Protein AF-A0A382Q6P0-F1 (afdb_monomer)

Sequence (75 aa):
MSEAKQYETFEIYHLSPVIGTEVLGIDLSKVDRATAAWLNDLLVERKVLFFRDQEIAEEEHIAFAARFGGLEVHP

pLDDT: mean 91.36, std 11.31, range [42.81, 98.75]

InterPro domains:
  IPR003819 TauD/TfdA-like domain [PF02668] (12-75)
  IPR042098 Glutarate 2-hydroxylase superfamily [G3DSA:3.60.130.10] (1-75)
  IPR051323 Alpha-ketoglutarate-dependent sulfate ester dioxygenase-like [PTHR30468] (8-75)

Nearest PDB structures (foldseek):
  7qtg-assembly1_A  TM=9.045E-01  e=3.442E-05  Streptomyces sp. Tu6071
  7qte-assembly1_B  TM=9.114E-01  e=4.215E-05  Streptomyces sp. Tu6071
  7qtd-assembly1_D  TM=9.101E-01  e=5.521E-05  Streptomyces sp. Tu6071
  7qtd-assembly1_B  TM=8.855E-01  e=6.760E-05  Streptomyces sp. Tu6071
  7qtf-assembly1_B  TM=8.942E-01  e=9.473E-05  Streptomyces sp. Tu6071

Solvent-accessible surface area (backbone atoms only — not comparable to full-atom values): 4807 Å² total; per-residue (Å²): 131,82,79,79,61,76,62,78,75,43,49,77,45,71,76,44,97,74,42,34,31,38,47,41,88,70,58,69,83,69,65,49,73,71,45,45,52,54,51,48,56,49,33,69,66,23,73,40,73,42,74,71,94,76,90,69,54,71,69,39,52,50,58,48,56,49,70,81,45,84,83,79,83,84,132

Radius of gyration: 13.11 Å; Cα contacts (8 Å, |Δi|>4): 77; chains: 1; bounding box: 23×47×30 Å

Organism: NCBI:txid408172

Mean predicted aligned error: 4.49 Å

Structure (mmCIF, N/CA/C/O backbone):
data_AF-A0A382Q6P0-F1
#
_entry.id   AF-A0A382Q6P0-F1
#
loop_
_atom_site.group_PDB
_atom_site.id
_atom_site.type_symbol
_atom_site.label_atom_id
_atom_site.label_alt_id
_atom_site.label_comp_id
_atom_site.label_asym_id
_atom_site.label_entity_id
_atom_site.label_seq_id
_atom_site.pdbx_PDB_ins_code
_atom_site.Cartn_x
_atom_site.Cartn_y
_atom_site.Cartn_z
_atom_site.occupancy
_atom_site.B_iso_or_equiv
_atom_site.auth_seq_id
_atom_site.auth_comp_id
_atom_site.auth_asym_id
_atom_site.auth_atom_id
_atom_site.pdbx_PDB_model_num
ATOM 1 N N . MET A 1 1 ? -1.916 -25.443 14.272 1.00 42.81 1 MET A N 1
ATOM 2 C CA . MET A 1 1 ? -2.866 -25.027 13.222 1.00 42.81 1 MET A CA 1
ATOM 3 C C . MET A 1 1 ? -2.364 -23.685 12.730 1.00 42.81 1 MET A C 1
ATOM 5 O O . MET A 1 1 ? -2.206 -22.809 13.565 1.00 42.81 1 MET A O 1
ATOM 9 N N . SER A 1 2 ? -1.947 -23.573 11.468 1.00 54.34 2 SER A N 1
ATOM 10 C CA . SER A 1 2 ? -1.503 -22.284 10.921 1.00 54.34 2 SER A CA 1
ATOM 11 C C . SER A 1 2 ? -2.723 -21.377 10.830 1.00 54.34 2 SER A C 1
ATOM 13 O O . SER A 1 2 ? -3.715 -21.793 10.236 1.00 54.34 2 SER A O 1
ATOM 15 N N . GLU A 1 3 ? -2.672 -20.181 11.413 1.00 59.53 3 GLU A N 1
ATOM 16 C CA . GLU A 1 3 ? -3.613 -19.126 11.035 1.00 59.53 3 GLU A CA 1
ATOM 17 C C . GLU A 1 3 ? -3.465 -18.891 9.526 1.00 59.53 3 GLU A C 1
ATOM 19 O O . GLU A 1 3 ? -2.345 -18.873 9.001 1.00 59.53 3 GLU A O 1
ATOM 24 N N . ALA A 1 4 ? -4.591 -18.820 8.814 1.00 70.44 4 ALA A N 1
ATOM 25 C CA . ALA A 1 4 ? -4.588 -18.439 7.410 1.00 70.44 4 ALA A CA 1
ATOM 26 C C . ALA A 1 4 ? -4.148 -16.978 7.330 1.00 70.44 4 ALA A C 1
ATOM 28 O O . ALA A 1 4 ? -4.650 -16.134 8.076 1.00 70.44 4 ALA A O 1
ATOM 29 N N . LYS A 1 5 ? -3.183 -16.678 6.466 1.00 81.44 5 LYS A N 1
ATOM 30 C CA . LYS A 1 5 ? -2.676 -15.315 6.355 1.00 81.44 5 LYS A CA 1
ATOM 31 C C . LYS A 1 5 ? -3.695 -14.495 5.581 1.0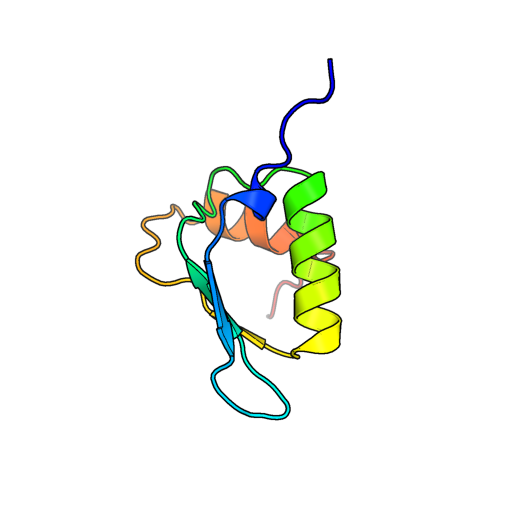0 81.44 5 LYS A C 1
ATOM 33 O O . LYS A 1 5 ? -4.058 -14.864 4.469 1.00 81.44 5 LYS A O 1
ATOM 38 N N . GLN A 1 6 ? -4.134 -13.381 6.156 1.00 85.94 6 GLN A N 1
ATOM 39 C CA . GLN A 1 6 ? -5.199 -12.546 5.593 1.00 85.94 6 GLN A CA 1
ATOM 40 C C . GLN A 1 6 ? -4.942 -12.156 4.125 1.00 85.94 6 GLN A C 1
ATOM 42 O O . GLN A 1 6 ? -5.868 -12.122 3.324 1.00 85.94 6 GLN A O 1
ATOM 47 N N . TYR A 1 7 ? -3.683 -11.930 3.746 1.00 88.81 7 TYR A N 1
ATOM 48 C CA . TYR A 1 7 ? -3.326 -11.541 2.382 1.00 88.81 7 TYR A CA 1
ATOM 49 C C . TYR A 1 7 ? -3.482 -12.636 1.319 1.00 88.81 7 TYR A C 1
ATOM 51 O O . TYR A 1 7 ? -3.476 -12.325 0.133 1.00 88.81 7 TYR A O 1
ATOM 59 N N . GLU A 1 8 ? -3.639 -13.906 1.703 1.00 91.62 8 GLU A N 1
ATOM 60 C CA . GLU A 1 8 ? -3.867 -15.003 0.749 1.00 91.62 8 GLU A CA 1
ATOM 61 C C . GLU A 1 8 ? -5.269 -14.946 0.126 1.00 91.62 8 GLU A C 1
ATOM 63 O O . GLU A 1 8 ? -5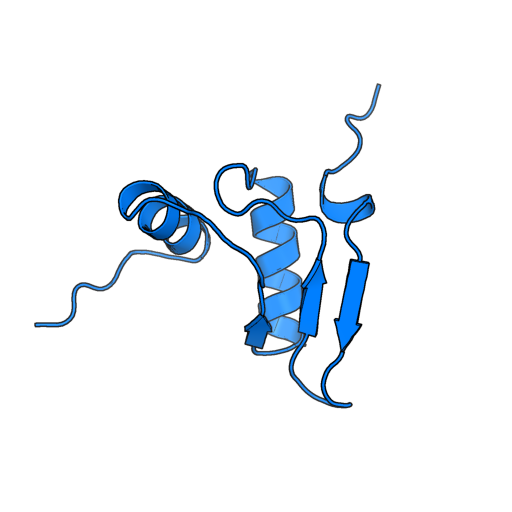.504 -15.563 -0.911 1.00 91.62 8 GLU A O 1
ATOM 68 N N . THR A 1 9 ? -6.196 -14.196 0.733 1.00 94.06 9 THR A N 1
ATOM 69 C CA . THR A 1 9 ? -7.555 -14.001 0.210 1.00 94.06 9 THR A CA 1
ATOM 70 C C . THR A 1 9 ? -7.712 -12.728 -0.616 1.00 94.06 9 THR A C 1
ATOM 72 O O . THR A 1 9 ? -8.802 -12.477 -1.121 1.00 94.06 9 THR A O 1
ATOM 75 N N . PHE A 1 10 ? -6.677 -11.890 -0.714 1.00 96.38 10 PHE A N 1
ATOM 76 C CA . PHE A 1 10 ? -6.756 -10.640 -1.464 1.00 96.38 10 PHE A CA 1
ATOM 77 C C . PHE A 1 10 ? -6.598 -10.875 -2.962 1.00 96.38 10 PHE A C 1
ATOM 79 O O . PHE A 1 10 ? -5.806 -11.707 -3.404 1.00 96.38 10 PHE A O 1
ATOM 86 N N . GLU A 1 11 ? -7.313 -10.077 -3.747 1.00 97.75 11 GLU A N 1
ATOM 87 C CA . GLU A 1 11 ? -7.123 -10.021 -5.192 1.00 97.75 11 GLU A CA 1
ATOM 88 C C . GLU A 1 11 ? -6.151 -8.894 -5.545 1.00 97.75 11 GLU A C 1
ATOM 90 O O . GLU A 1 11 ? -6.179 -7.820 -4.940 1.00 97.75 11 GLU A O 1
ATOM 95 N N . ILE A 1 12 ? -5.297 -9.128 -6.544 1.00 97.50 12 ILE A N 1
ATOM 96 C CA . ILE A 1 12 ? -4.324 -8.143 -7.021 1.00 97.50 12 ILE A CA 1
ATOM 97 C C . ILE A 1 12 ? -4.474 -7.903 -8.522 1.00 97.50 12 ILE A C 1
ATOM 99 O O . ILE A 1 12 ? -4.563 -8.846 -9.309 1.00 97.50 12 ILE A O 1
ATOM 103 N N . TYR A 1 13 ? -4.437 -6.634 -8.928 1.00 98.12 13 TYR A N 1
ATOM 104 C CA . TYR A 1 13 ? -4.477 -6.230 -10.334 1.00 98.12 13 TYR A CA 1
ATOM 105 C C . TYR A 1 13 ? -3.303 -5.305 -10.640 1.00 98.12 13 TYR A C 1
ATOM 107 O O . TYR A 1 13 ? -3.217 -4.181 -10.146 1.00 98.12 13 TYR A O 1
ATOM 115 N N . HIS A 1 14 ? -2.373 -5.771 -11.470 1.00 98.19 14 HIS A N 1
ATOM 116 C CA . HIS A 1 14 ? -1.262 -4.945 -11.934 1.00 98.19 14 HIS A CA 1
ATOM 117 C C . HIS A 1 14 ? -1.750 -3.930 -12.968 1.00 98.19 14 HIS A C 1
ATOM 119 O O . HIS A 1 14 ? -2.287 -4.300 -14.009 1.00 98.19 14 HIS A O 1
ATOM 125 N N . LEU A 1 15 ? -1.535 -2.644 -12.687 1.00 97.62 15 LEU A N 1
ATOM 126 C CA . LEU A 1 15 ? -2.052 -1.553 -13.522 1.00 97.62 15 LEU A CA 1
ATOM 127 C C . LEU A 1 15 ? -1.155 -1.252 -14.728 1.00 97.62 15 LEU A C 1
ATOM 129 O O . LEU A 1 15 ? -1.620 -0.750 -15.748 1.00 97.62 15 LEU A O 1
ATOM 133 N N . SER A 1 16 ? 0.137 -1.560 -14.622 1.00 96.44 16 SER A N 1
ATOM 134 C CA . SER A 1 16 ? 1.080 -1.498 -15.736 1.00 96.44 16 SER A CA 1
ATOM 135 C C . SER A 1 16 ? 2.074 -2.661 -15.666 1.00 96.44 16 SER A C 1
ATOM 137 O O . SER A 1 16 ? 2.215 -3.284 -14.608 1.00 96.44 16 SER A O 1
ATOM 139 N N . PRO A 1 17 ? 2.818 -2.950 -16.750 1.00 96.25 17 PRO A N 1
ATOM 140 C CA . PRO A 1 17 ? 3.800 -4.033 -16.739 1.00 96.25 17 PRO A CA 1
ATOM 141 C C . PRO A 1 17 ? 4.875 -3.870 -15.655 1.00 96.25 17 PRO A C 1
ATOM 143 O O . PRO A 1 17 ? 5.304 -4.854 -15.059 1.00 96.25 17 PRO A O 1
ATOM 146 N N . VAL A 1 18 ? 5.286 -2.630 -15.365 1.00 95.75 18 VAL A N 1
ATOM 147 C CA . VAL A 1 18 ? 6.471 -2.358 -14.533 1.00 95.75 18 VAL A CA 1
ATOM 148 C C . VAL A 1 18 ? 6.107 -1.942 -13.110 1.00 95.75 18 VAL A C 1
ATOM 150 O O . VAL A 1 18 ? 6.750 -2.390 -12.168 1.00 95.75 18 VAL A O 1
ATOM 153 N N . ILE A 1 19 ? 5.086 -1.100 -12.937 1.00 97.88 19 ILE A N 1
ATOM 154 C CA . ILE A 1 19 ? 4.705 -0.545 -11.630 1.00 97.88 19 ILE A CA 1
ATOM 155 C C . ILE A 1 19 ? 3.188 -0.492 -11.449 1.00 97.88 19 ILE A C 1
ATOM 157 O O . ILE A 1 19 ? 2.423 -0.597 -12.409 1.00 97.88 19 ILE A O 1
ATOM 161 N N . GLY A 1 20 ? 2.749 -0.280 -10.216 1.00 98.12 20 GLY A N 1
ATOM 162 C CA . GLY A 1 20 ? 1.348 -0.126 -9.868 1.00 98.12 20 GLY A CA 1
ATOM 163 C C . GLY A 1 20 ? 0.643 -1.459 -9.695 1.00 98.12 20 GLY A C 1
ATOM 164 O O . GLY A 1 20 ? 0.658 -2.315 -10.589 1.00 98.12 20 GLY A O 1
ATOM 165 N N . THR A 1 21 ? 0.002 -1.603 -8.542 1.00 98.75 21 THR A N 1
ATOM 166 C CA . THR A 1 21 ? -0.893 -2.715 -8.228 1.00 98.75 21 THR A CA 1
ATOM 167 C C . THR A 1 21 ? -2.072 -2.199 -7.418 1.00 98.75 21 THR A C 1
ATOM 169 O O . THR A 1 21 ? -1.890 -1.474 -6.445 1.00 98.75 21 THR A O 1
ATOM 172 N N . GLU A 1 22 ? -3.277 -2.572 -7.816 1.00 98.56 22 GLU A N 1
ATOM 173 C CA . GLU A 1 22 ? -4.481 -2.420 -7.009 1.00 98.56 22 GLU A CA 1
ATOM 174 C C . GLU A 1 22 ? -4.677 -3.681 -6.162 1.00 98.56 22 GLU A C 1
ATOM 176 O O . GLU A 1 22 ? -4.536 -4.789 -6.683 1.00 98.56 22 GLU A O 1
ATOM 181 N N . VAL A 1 23 ? -4.957 -3.513 -4.867 1.00 98.25 23 VAL A N 1
ATOM 182 C CA . VAL A 1 23 ? -5.193 -4.611 -3.916 1.00 98.25 23 VAL A CA 1
ATOM 183 C C . VAL A 1 23 ? -6.635 -4.527 -3.421 1.00 98.25 23 VAL A C 1
ATOM 185 O O . VAL A 1 23 ? -7.031 -3.509 -2.853 1.00 98.25 23 VAL A O 1
ATOM 188 N N . LEU A 1 24 ? -7.414 -5.588 -3.636 1.00 97.56 24 LEU A N 1
ATOM 189 C CA . LEU A 1 24 ? -8.837 -5.653 -3.297 1.00 97.56 24 LEU A CA 1
ATOM 190 C C . LEU A 1 24 ? -9.099 -6.672 -2.187 1.00 97.56 24 LEU A C 1
ATOM 192 O O . LEU A 1 24 ? -8.330 -7.610 -1.972 1.00 97.56 24 LEU A O 1
ATOM 196 N N . GLY A 1 25 ? -10.222 -6.485 -1.490 1.00 95.31 25 GLY A N 1
ATOM 197 C CA . GLY A 1 25 ? -10.619 -7.322 -0.354 1.00 95.31 25 GLY A CA 1
ATOM 198 C C . GLY A 1 25 ? -9.868 -7.002 0.942 1.00 95.31 25 GLY A C 1
ATOM 199 O O . GLY A 1 25 ? -10.037 -7.704 1.938 1.00 95.31 25 GLY A O 1
ATOM 200 N N . ILE A 1 26 ? -9.053 -5.945 0.939 1.00 96.38 26 ILE A N 1
ATOM 201 C CA . ILE A 1 26 ? -8.340 -5.445 2.109 1.00 96.38 26 ILE A CA 1
ATOM 202 C C . ILE A 1 26 ? -9.120 -4.320 2.796 1.00 96.38 26 ILE A C 1
ATOM 204 O O . ILE A 1 26 ? -9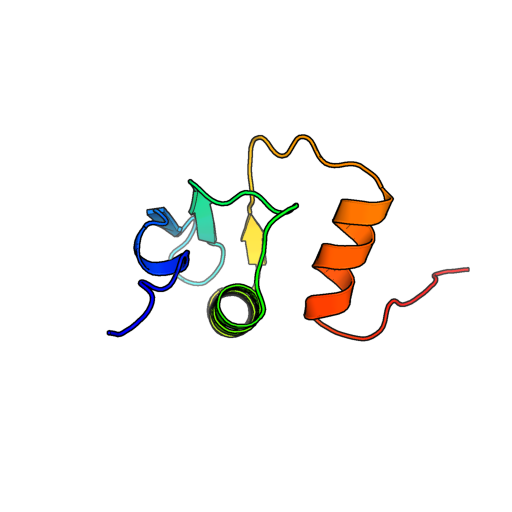.651 -3.417 2.151 1.00 96.38 26 ILE A O 1
ATOM 208 N N . ASP A 1 27 ? -9.142 -4.382 4.124 1.00 95.81 27 ASP A N 1
ATOM 209 C CA . ASP A 1 27 ? -9.644 -3.341 5.018 1.00 95.81 27 ASP A CA 1
ATOM 210 C C . ASP A 1 27 ? -8.443 -2.715 5.739 1.00 95.81 27 ASP A C 1
ATOM 212 O O . ASP A 1 27 ? -7.796 -3.376 6.565 1.00 95.81 27 ASP A O 1
ATOM 216 N N . LEU A 1 28 ? -8.116 -1.461 5.404 1.00 96.50 28 LEU A N 1
ATOM 217 C CA . LEU A 1 28 ? -6.933 -0.782 5.940 1.00 96.50 28 LEU A CA 1
ATOM 218 C C . LEU A 1 28 ? -6.990 -0.580 7.463 1.00 96.50 28 LEU A C 1
ATOM 220 O O . LEU A 1 28 ? -5.935 -0.544 8.101 1.00 96.50 28 LEU A O 1
ATOM 224 N N . SER A 1 29 ? -8.186 -0.551 8.064 1.00 95.06 29 SER A N 1
ATOM 225 C CA . SER A 1 29 ? -8.355 -0.451 9.523 1.00 95.06 29 SER A CA 1
ATOM 226 C C . SER A 1 29 ? -7.925 -1.726 10.270 1.00 95.06 29 SER A C 1
ATOM 228 O O . SER A 1 29 ? -7.652 -1.691 11.471 1.00 95.06 29 SER A O 1
ATOM 230 N N . LYS A 1 30 ? -7.813 -2.866 9.568 1.00 93.88 30 LYS A N 1
ATOM 231 C CA . LYS A 1 30 ? -7.563 -4.198 10.159 1.00 93.88 30 LYS A CA 1
ATOM 232 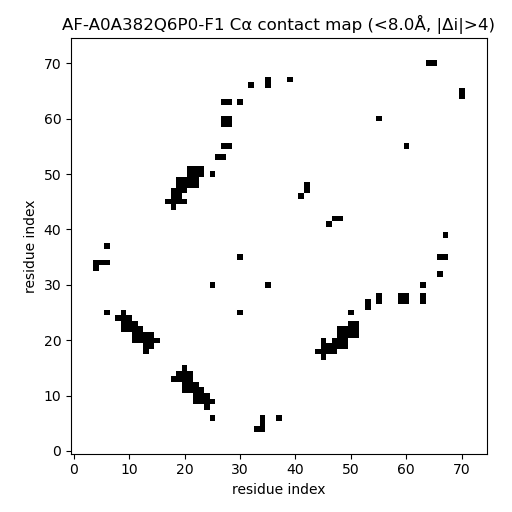C C . LYS A 1 30 ? -6.258 -4.844 9.708 1.00 93.88 30 LYS A C 1
ATOM 234 O O . LYS A 1 30 ? -6.076 -6.047 9.877 1.00 93.88 30 LYS A O 1
ATOM 239 N N . VAL A 1 31 ? -5.332 -4.073 9.145 1.00 94.31 31 VAL A N 1
ATOM 240 C CA . VAL A 1 31 ? -4.057 -4.613 8.657 1.00 94.31 31 VAL A CA 1
ATOM 241 C C . VAL A 1 31 ? -3.223 -5.124 9.830 1.00 94.31 31 VAL A C 1
ATOM 243 O O . VAL A 1 31 ? -2.805 -4.361 10.705 1.00 94.31 31 VAL A O 1
ATOM 246 N N . ASP A 1 32 ? -2.928 -6.420 9.847 1.00 93.25 32 ASP A N 1
ATOM 247 C CA . ASP A 1 32 ? -2.037 -7.036 10.828 1.00 93.25 32 ASP A CA 1
ATOM 248 C C . ASP A 1 32 ? -0.552 -6.882 10.434 1.00 93.25 32 ASP A C 1
ATOM 250 O O . ASP A 1 32 ? -0.195 -6.265 9.424 1.00 93.25 32 ASP A O 1
ATOM 254 N N . ARG A 1 33 ? 0.360 -7.393 11.269 1.00 92.38 33 ARG A N 1
ATOM 255 C CA . ARG A 1 33 ? 1.806 -7.278 11.011 1.00 92.38 33 ARG A CA 1
ATOM 256 C C . ARG A 1 33 ? 2.235 -8.077 9.776 1.00 92.38 33 ARG A C 1
ATOM 258 O O . ARG A 1 33 ? 3.102 -7.617 9.038 1.00 92.38 33 ARG A O 1
ATOM 265 N N . ALA A 1 34 ? 1.663 -9.263 9.573 1.00 94.25 34 ALA A N 1
ATOM 266 C CA . ALA A 1 34 ? 2.034 -10.144 8.470 1.00 94.25 34 ALA A CA 1
ATOM 267 C C . ALA A 1 34 ? 1.613 -9.550 7.119 1.00 94.25 34 ALA A C 1
ATOM 269 O O . ALA A 1 34 ? 2.396 -9.550 6.171 1.00 94.25 34 ALA A O 1
ATOM 270 N N . THR A 1 35 ? 0.412 -8.983 7.061 1.00 96.00 35 THR A N 1
ATOM 271 C CA . THR A 1 35 ? -0.125 -8.272 5.902 1.00 96.00 35 THR A CA 1
ATOM 272 C C . THR A 1 35 ? 0.655 -6.999 5.626 1.00 96.00 35 THR A C 1
ATOM 274 O O . THR A 1 35 ? 0.999 -6.749 4.478 1.00 96.00 35 THR A O 1
ATOM 277 N N . ALA A 1 36 ? 1.016 -6.222 6.653 1.00 95.94 36 ALA A N 1
ATOM 278 C CA . ALA A 1 36 ? 1.853 -5.038 6.462 1.00 95.94 36 ALA A CA 1
ATOM 279 C C . ALA A 1 36 ? 3.229 -5.378 5.860 1.00 95.94 36 ALA A C 1
ATOM 281 O O . ALA A 1 36 ? 3.693 -4.677 4.965 1.00 95.94 36 ALA A O 1
ATOM 282 N N . ALA A 1 37 ? 3.867 -6.463 6.315 1.00 95.69 37 ALA A N 1
ATOM 283 C CA . ALA A 1 37 ? 5.134 -6.922 5.745 1.00 95.69 37 ALA A CA 1
ATOM 284 C C . ALA A 1 37 ? 4.974 -7.335 4.272 1.00 95.69 37 ALA A C 1
ATOM 286 O O . ALA A 1 37 ? 5.742 -6.890 3.426 1.00 95.69 37 ALA A O 1
ATOM 287 N N . TRP A 1 38 ? 3.925 -8.100 3.959 1.00 97.19 38 TRP A N 1
ATOM 288 C CA . TRP A 1 38 ? 3.607 -8.492 2.584 1.00 97.19 38 TRP A CA 1
ATOM 289 C C . TRP A 1 38 ? 3.320 -7.286 1.674 1.00 97.19 38 TRP A C 1
ATOM 291 O O . TRP A 1 38 ? 3.832 -7.216 0.558 1.00 97.19 38 TRP A O 1
ATOM 301 N N . LEU A 1 39 ? 2.560 -6.298 2.159 1.00 97.69 39 LEU A N 1
ATOM 302 C CA . LEU A 1 39 ? 2.314 -5.048 1.436 1.00 97.69 39 LEU A CA 1
ATOM 303 C C . LEU A 1 39 ? 3.601 -4.255 1.210 1.00 97.69 39 LEU A C 1
ATOM 305 O O . LEU A 1 39 ? 3.733 -3.626 0.167 1.00 97.69 39 LEU A O 1
ATOM 309 N N . ASN A 1 40 ? 4.540 -4.264 2.160 1.00 97.44 40 ASN A N 1
ATOM 310 C CA . ASN A 1 40 ? 5.825 -3.588 2.002 1.00 97.44 40 ASN A CA 1
ATOM 311 C C . ASN A 1 40 ? 6.662 -4.247 0.895 1.00 97.44 40 ASN A C 1
ATOM 313 O O . ASN A 1 40 ? 7.124 -3.553 -0.006 1.00 97.44 40 ASN A O 1
ATOM 317 N N . ASP A 1 41 ? 6.762 -5.578 0.886 1.00 97.44 41 ASP A N 1
ATOM 318 C CA . ASP A 1 41 ? 7.449 -6.308 -0.187 1.00 97.44 41 ASP A CA 1
ATOM 319 C C . ASP A 1 41 ? 6.814 -6.009 -1.558 1.00 97.44 41 ASP A C 1
ATOM 321 O O . ASP A 1 41 ? 7.512 -5.661 -2.517 1.00 97.44 41 ASP A O 1
ATOM 325 N N . LEU A 1 42 ? 5.477 -6.040 -1.632 1.00 97.69 42 LEU A N 1
ATOM 326 C CA . LEU A 1 42 ? 4.737 -5.708 -2.849 1.00 97.69 42 LEU A CA 1
ATOM 327 C C . LEU A 1 42 ? 4.937 -4.242 -3.263 1.00 97.69 42 LEU A C 1
ATOM 329 O O . LEU A 1 42 ? 5.087 -3.955 -4.449 1.00 97.69 42 LEU A O 1
ATOM 333 N N . LEU A 1 43 ? 4.968 -3.306 -2.312 1.00 97.94 43 LEU A N 1
ATOM 334 C CA . LEU A 1 43 ? 5.232 -1.890 -2.565 1.00 97.94 43 LEU A CA 1
ATOM 335 C C . LEU A 1 43 ? 6.657 -1.680 -3.085 1.00 97.94 43 LEU A C 1
ATOM 337 O O . LEU A 1 43 ? 6.856 -0.919 -4.029 1.00 97.94 43 LEU A O 1
ATOM 341 N N . VAL A 1 44 ? 7.652 -2.367 -2.525 1.00 97.31 44 VAL A N 1
ATOM 342 C CA . VAL A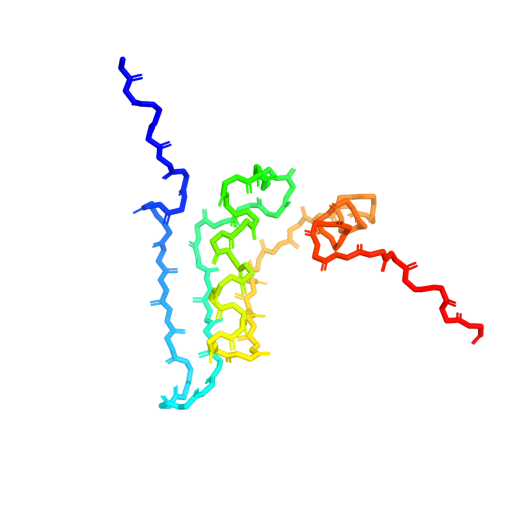 1 44 ? 9.039 -2.301 -2.999 1.00 97.31 44 VAL A CA 1
ATOM 343 C C . VAL A 1 44 ? 9.147 -2.838 -4.421 1.00 97.31 44 VAL A C 1
ATOM 345 O O . VAL A 1 44 ? 9.834 -2.231 -5.243 1.00 97.31 44 VAL A O 1
ATOM 348 N N . GLU A 1 45 ? 8.459 -3.928 -4.752 1.00 97.75 45 GLU A N 1
ATOM 349 C CA . GLU A 1 45 ? 8.444 -4.485 -6.106 1.00 97.75 45 GLU A CA 1
ATOM 350 C C . GLU A 1 45 ? 7.719 -3.552 -7.092 1.00 97.75 45 GLU A C 1
ATOM 352 O O . GLU A 1 45 ? 8.270 -3.165 -8.125 1.00 97.75 45 GLU A O 1
ATOM 357 N N . ARG A 1 46 ? 6.492 -3.153 -6.746 1.00 98.12 46 ARG A N 1
ATOM 358 C CA . ARG A 1 46 ? 5.520 -2.516 -7.648 1.00 98.12 46 ARG A CA 1
ATOM 359 C C . ARG A 1 46 ? 5.505 -0.994 -7.561 1.00 98.12 46 ARG A C 1
ATOM 361 O O . ARG A 1 46 ? 4.822 -0.352 -8.352 1.00 98.12 46 ARG A O 1
ATOM 368 N N . LYS A 1 47 ? 6.277 -0.408 -6.649 1.00 97.56 47 LYS A N 1
ATOM 369 C CA . LYS A 1 47 ? 6.522 1.032 -6.420 1.00 97.56 47 LYS A CA 1
ATOM 370 C C . LYS A 1 47 ? 5.332 1.852 -5.930 1.00 97.56 47 LYS A C 1
ATOM 372 O O . LYS A 1 47 ? 5.539 2.854 -5.257 1.00 97.56 47 LYS A O 1
ATOM 377 N N . VAL A 1 48 ? 4.108 1.456 -6.259 1.00 98.00 48 VAL A N 1
ATOM 378 C CA . VAL A 1 48 ? 2.883 2.129 -5.828 1.00 98.00 48 VAL A CA 1
ATOM 379 C C . VAL A 1 48 ? 1.751 1.118 -5.705 1.00 98.00 48 VAL A C 1
ATOM 381 O O . VAL A 1 48 ? 1.595 0.247 -6.566 1.00 98.00 48 VAL A O 1
ATOM 384 N N . LEU A 1 49 ? 0.972 1.245 -4.631 1.00 98.31 49 LEU A N 1
ATOM 385 C CA . LEU A 1 49 ? -0.200 0.422 -4.351 1.00 98.31 49 LEU A CA 1
ATOM 386 C C . LEU A 1 49 ? -1.449 1.297 -4.265 1.00 98.31 49 LEU A C 1
ATOM 388 O O . LEU A 1 49 ? -1.388 2.419 -3.765 1.00 98.31 49 LEU A O 1
ATOM 392 N N . PHE A 1 50 ? -2.570 0.765 -4.740 1.00 98.12 50 PHE A N 1
ATOM 393 C CA . PHE A 1 50 ? -3.874 1.411 -4.669 1.00 98.12 50 PHE A CA 1
ATOM 394 C C . PHE A 1 50 ? -4.833 0.552 -3.849 1.00 98.12 50 PHE A C 1
ATOM 396 O O . PHE A 1 50 ? -4.941 -0.653 -4.078 1.00 98.12 50 PHE A O 1
ATOM 403 N N . PHE A 1 51 ? -5.544 1.203 -2.931 1.00 97.69 51 PHE A N 1
ATOM 404 C CA . PHE A 1 51 ? -6.594 0.614 -2.107 1.00 97.69 51 PHE A CA 1
ATOM 405 C C . PHE A 1 51 ? -7.860 1.435 -2.346 1.00 97.69 51 PHE A C 1
ATOM 407 O O . PHE A 1 51 ? -7.892 2.624 -2.024 1.00 97.69 51 PHE A O 1
ATOM 414 N N . ARG A 1 52 ? -8.868 0.844 -2.991 1.00 95.50 52 ARG A N 1
ATOM 415 C CA . ARG A 1 52 ? -10.139 1.526 -3.277 1.00 95.50 52 ARG A CA 1
ATOM 416 C C . ARG A 1 52 ? -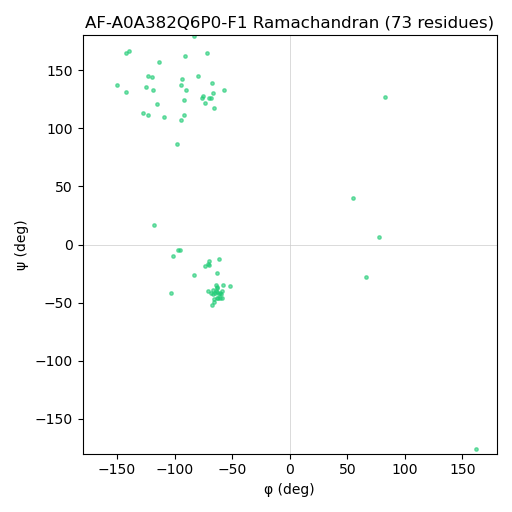11.144 1.304 -2.157 1.00 95.50 52 ARG A C 1
ATOM 418 O O . ARG A 1 52 ? -10.968 0.403 -1.340 1.00 95.50 52 ARG A O 1
ATOM 425 N N . ASP A 1 53 ? -12.168 2.154 -2.141 1.00 95.25 53 ASP A N 1
ATOM 426 C CA . ASP A 1 53 ? -13.353 2.015 -1.288 1.00 95.25 53 ASP A CA 1
ATOM 427 C C . ASP A 1 53 ? -13.022 1.897 0.211 1.00 95.25 53 ASP A C 1
ATOM 429 O O . ASP A 1 53 ? -13.612 1.108 0.942 1.00 95.25 53 ASP A O 1
ATOM 433 N N . GLN A 1 54 ? -12.037 2.681 0.665 1.00 96.94 54 GLN A N 1
ATOM 434 C CA . GLN A 1 54 ? -11.623 2.723 2.067 1.00 96.94 54 GLN A CA 1
ATOM 435 C C . GLN A 1 54 ? -12.391 3.815 2.815 1.00 96.94 54 GLN A C 1
ATOM 437 O O . GLN A 1 54 ? -12.167 5.006 2.600 1.00 96.94 54 GLN A O 1
ATOM 442 N N . GLU A 1 55 ? -13.268 3.397 3.722 1.00 95.38 55 GLU A N 1
ATOM 443 C CA . GLU A 1 55 ? -13.921 4.262 4.705 1.00 95.38 55 GLU A CA 1
ATOM 444 C C . GLU A 1 55 ? -13.166 4.148 6.034 1.00 95.38 55 GLU A C 1
ATOM 446 O O . GLU A 1 55 ? -13.491 3.308 6.868 1.00 95.38 55 GLU A O 1
ATOM 451 N N . ILE A 1 56 ? -12.119 4.959 6.207 1.00 95.62 56 ILE A N 1
ATOM 452 C CA . ILE A 1 56 ? -11.265 4.937 7.404 1.00 95.62 56 ILE A CA 1
ATOM 453 C C . ILE A 1 56 ? -11.213 6.307 8.078 1.00 95.62 56 ILE A C 1
ATOM 455 O O . ILE A 1 56 ? -11.232 7.346 7.412 1.00 95.62 56 ILE A O 1
ATOM 459 N N . ALA A 1 57 ? -11.131 6.305 9.406 1.00 95.31 57 ALA A N 1
ATOM 460 C CA . ALA A 1 57 ? -10.878 7.497 10.202 1.00 95.31 57 ALA A CA 1
ATOM 461 C C . ALA A 1 57 ? -9.423 7.975 10.049 1.00 95.31 57 ALA A C 1
ATOM 463 O O . ALA A 1 57 ? -8.539 7.246 9.589 1.00 95.31 57 ALA A O 1
ATOM 464 N N . GLU A 1 58 ? -9.154 9.211 10.469 1.00 94.69 58 GLU A N 1
ATOM 465 C CA . GLU A 1 58 ? -7.811 9.793 10.408 1.00 94.69 58 GLU A CA 1
ATOM 466 C C . GLU A 1 58 ? -6.804 8.967 11.222 1.00 94.69 58 GLU A C 1
ATOM 468 O O . GLU A 1 58 ? -5.713 8.658 10.744 1.00 94.69 58 GLU A O 1
ATOM 473 N N . GLU A 1 59 ? -7.192 8.528 12.419 1.00 95.00 59 GLU A N 1
ATOM 474 C CA . GLU A 1 59 ? -6.343 7.730 13.302 1.00 95.00 59 GLU A CA 1
ATOM 475 C C . GLU A 1 59 ? -6.009 6.364 12.694 1.00 95.00 59 GLU A C 1
ATOM 477 O O . GLU A 1 59 ? -4.897 5.862 12.864 1.00 95.00 59 GLU A O 1
ATOM 482 N N . GLU A 1 60 ? -6.947 5.770 11.958 1.00 95.69 60 GLU A N 1
ATOM 483 C CA . GLU A 1 60 ? -6.757 4.494 11.266 1.00 95.69 60 GLU A CA 1
ATOM 484 C C . GLU A 1 60 ? -5.817 4.655 10.070 1.00 95.69 60 GLU A C 1
ATOM 486 O O . GLU A 1 60 ? -4.923 3.830 9.868 1.00 95.69 60 GLU A O 1
ATOM 491 N N . HIS A 1 61 ? -5.947 5.756 9.325 1.00 94.81 61 HIS A N 1
ATOM 492 C CA . HIS A 1 61 ? -5.024 6.093 8.246 1.00 94.81 61 HIS A CA 1
ATOM 493 C C . HIS A 1 61 ? -3.596 6.301 8.776 1.00 94.81 61 HIS A C 1
ATOM 495 O O . HIS A 1 61 ? -2.644 5.726 8.241 1.00 94.81 61 HIS A O 1
ATOM 501 N N . ILE A 1 62 ? -3.443 7.048 9.873 1.00 93.62 62 ILE A N 1
ATOM 502 C CA . ILE A 1 62 ? -2.159 7.252 10.555 1.00 93.62 62 ILE A CA 1
ATOM 503 C C . ILE A 1 62 ? -1.586 5.914 11.049 1.00 93.62 62 ILE A C 1
ATOM 505 O O . ILE A 1 62 ? -0.403 5.628 10.839 1.00 93.62 62 ILE A O 1
ATOM 509 N N . ALA A 1 63 ? -2.412 5.074 11.679 1.00 93.31 63 ALA A N 1
ATOM 510 C CA . ALA A 1 63 ? -1.997 3.772 12.195 1.00 93.31 63 ALA A CA 1
ATOM 511 C C . ALA A 1 63 ? -1.537 2.819 11.082 1.00 93.31 63 ALA A C 1
ATOM 513 O O . ALA A 1 63 ? -0.569 2.077 11.276 1.00 93.31 63 ALA A O 1
ATOM 514 N N . PHE A 1 64 ? -2.195 2.851 9.920 1.00 94.94 64 PHE A N 1
ATOM 515 C CA . PHE A 1 64 ? -1.768 2.120 8.732 1.00 94.94 64 PHE A CA 1
ATOM 516 C C . PHE A 1 64 ? -0.434 2.656 8.195 1.00 94.94 64 PHE A C 1
ATOM 518 O O . PHE A 1 64 ? 0.502 1.877 8.007 1.00 94.94 64 PHE A O 1
ATOM 525 N N . ALA A 1 65 ? -0.301 3.975 8.020 1.00 93.19 65 ALA A N 1
ATOM 526 C CA . ALA A 1 65 ? 0.921 4.603 7.512 1.00 93.19 65 ALA A CA 1
ATOM 527 C C . ALA A 1 65 ? 2.147 4.307 8.397 1.00 93.19 65 ALA A C 1
ATOM 529 O O . ALA A 1 65 ? 3.22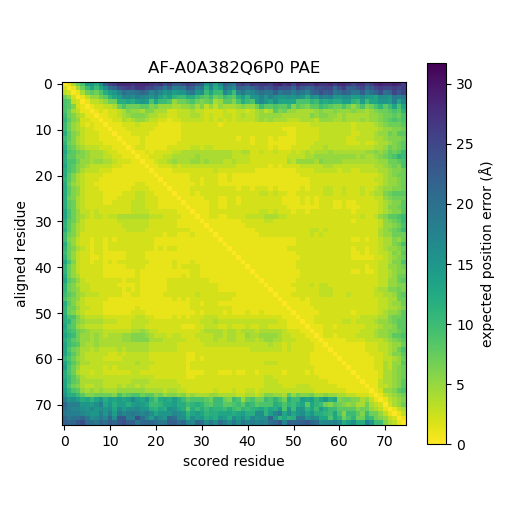0 3.971 7.890 1.00 93.19 65 ALA A O 1
ATOM 530 N N . ALA A 1 66 ? 1.973 4.313 9.722 1.00 92.81 66 ALA A N 1
ATOM 531 C CA . ALA A 1 66 ? 3.025 3.994 10.690 1.00 92.81 66 ALA A CA 1
ATOM 532 C C . ALA A 1 66 ? 3.582 2.557 10.569 1.00 92.81 66 ALA A C 1
ATOM 534 O O . ALA A 1 66 ? 4.621 2.242 11.150 1.00 92.81 66 ALA A O 1
ATOM 535 N N . ARG A 1 67 ? 2.927 1.660 9.813 1.00 91.56 67 ARG A N 1
ATOM 536 C CA . ARG A 1 67 ? 3.451 0.312 9.527 1.00 91.56 67 ARG A CA 1
ATOM 537 C C . ARG A 1 67 ? 4.603 0.307 8.525 1.00 91.56 67 ARG A C 1
ATOM 539 O O . ARG A 1 67 ? 5.339 -0.677 8.481 1.00 91.56 67 ARG A O 1
ATOM 546 N N . PHE A 1 68 ? 4.765 1.375 7.746 1.00 89.31 68 PHE A N 1
ATOM 547 C CA . PHE A 1 68 ? 5.774 1.473 6.688 1.00 89.31 68 PHE A CA 1
ATOM 548 C C . PHE A 1 68 ? 7.008 2.290 7.098 1.00 89.31 68 PHE A C 1
ATOM 550 O O . PHE A 1 68 ? 8.013 2.269 6.393 1.00 89.31 68 PHE A O 1
ATOM 557 N N . GLY A 1 69 ? 6.969 2.974 8.244 1.00 85.88 69 GLY A N 1
ATOM 558 C CA . GLY A 1 69 ? 8.076 3.786 8.744 1.00 85.88 69 GLY A CA 1
ATOM 559 C C . GLY A 1 69 ? 7.633 4.788 9.808 1.00 85.88 69 GLY A C 1
ATOM 560 O O . GLY A 1 69 ? 6.475 4.806 10.221 1.00 85.88 69 GLY A O 1
ATOM 561 N N . GLY A 1 70 ? 8.568 5.626 10.263 1.00 80.81 70 GLY A N 1
ATOM 562 C CA . GLY A 1 70 ? 8.235 6.761 11.124 1.00 80.81 70 GLY A CA 1
ATOM 563 C C . G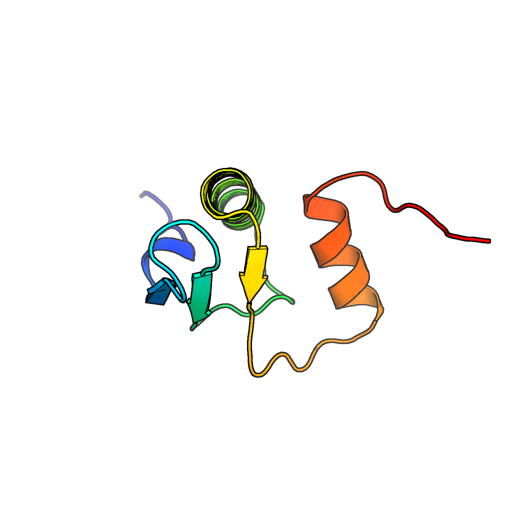LY A 1 70 ? 7.412 7.799 10.359 1.00 80.81 70 GLY A C 1
ATOM 564 O O . GLY A 1 70 ? 7.700 8.071 9.196 1.00 80.81 70 GLY A O 1
ATOM 565 N N . LEU A 1 71 ? 6.396 8.370 11.008 1.00 75.75 71 LEU A N 1
ATOM 566 C CA . LEU A 1 71 ? 5.588 9.438 10.421 1.00 75.75 71 LEU A CA 1
ATOM 567 C C . LEU A 1 71 ? 6.423 10.718 10.318 1.00 75.75 71 LEU A C 1
ATOM 569 O O . LEU A 1 71 ? 6.972 11.185 11.318 1.00 75.75 71 LEU A O 1
ATOM 573 N N . GLU A 1 72 ? 6.500 11.285 9.1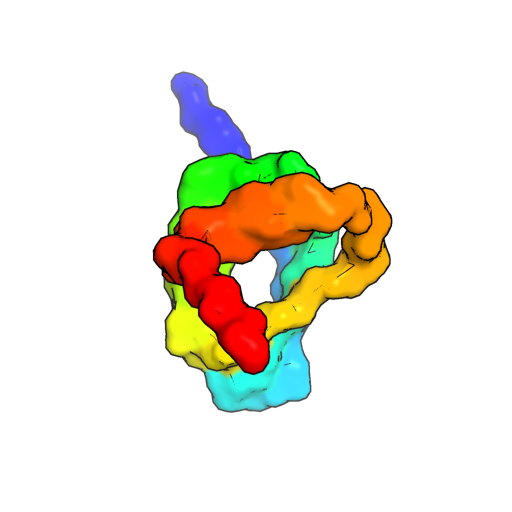19 1.00 73.25 72 GLU A N 1
ATOM 574 C CA . GLU A 1 72 ? 7.105 12.593 8.886 1.00 73.25 72 GLU A CA 1
ATOM 575 C C . GLU A 1 72 ? 6.020 13.672 8.987 1.00 73.25 72 GLU A C 1
ATOM 577 O O . GLU A 1 72 ? 4.990 13.597 8.320 1.00 73.25 72 GLU A O 1
ATOM 582 N N . VAL A 1 73 ? 6.228 14.666 9.852 1.00 74.38 73 VAL A N 1
ATOM 583 C CA . VAL A 1 73 ? 5.333 15.824 9.975 1.00 74.38 73 VAL A CA 1
ATOM 584 C C . VAL A 1 73 ? 5.907 16.934 9.103 1.00 74.38 73 VAL A C 1
ATOM 586 O O . VAL A 1 73 ? 6.948 17.502 9.438 1.00 74.38 73 VAL A O 1
ATOM 589 N N . HIS A 1 74 ? 5.261 17.218 7.971 1.00 60.66 74 HIS A N 1
ATOM 590 C CA . HIS A 1 74 ? 5.671 18.318 7.100 1.00 60.66 74 HIS A CA 1
ATOM 591 C C . HIS A 1 74 ? 5.243 19.673 7.708 1.00 60.66 74 HIS A C 1
ATOM 593 O O . HIS A 1 74 ? 4.072 19.807 8.073 1.00 60.66 74 HIS A O 1
ATOM 599 N N . PRO A 1 75 ? 6.167 20.645 7.861 1.00 63.38 75 PRO A N 1
ATOM 600 C CA . PRO A 1 75 ? 5.868 21.993 8.352 1.00 63.38 75 PRO A CA 1
ATOM 601 C C . PRO A 1 75 ? 5.134 22.875 7.333 1.00 63.38 75 PRO A C 1
ATOM 603 O O . PRO A 1 75 ? 5.240 22.608 6.113 1.00 63.38 75 PRO A O 1
#

Secondary structure (DSSP, 8-state):
-PPPPGGGG-EEEESSSSS-EEEES--GGG--HHHHHHHHHHHHHHS-EE--S----HHHHHHHHTTSSPPP---

Foldseek 3Di:
DDDDDQQVPWDWDQPDPQAEIEIPPDALLDQDLVNLVVVLVNCVRRVDYDYPPHPDDPVSVVVSVPSNHDDDDDD